Protein AF-A0A497JK30-F1 (afdb_monomer_lite)

Structure (mmCIF, N/CA/C/O backbone):
data_AF-A0A497JK30-F1
#
_entry.id   AF-A0A497JK30-F1
#
loop_
_atom_site.group_PDB
_atom_site.id
_atom_site.type_symbol
_atom_site.label_atom_id
_atom_site.label_alt_id
_atom_site.label_comp_id
_atom_site.label_asym_id
_atom_site.label_entity_id
_atom_site.label_seq_id
_atom_site.pdbx_PDB_ins_code
_atom_site.Cartn_x
_atom_site.Cartn_y
_atom_site.Cartn_z
_atom_site.occupancy
_atom_site.B_iso_or_equiv
_atom_site.auth_seq_id
_atom_site.auth_comp_id
_atom_site.auth_asym_id
_atom_site.auth_atom_id
_atom_site.pdbx_PDB_model_num
ATOM 1 N N . MET A 1 1 ? -6.483 -16.436 12.652 1.00 62.81 1 MET A N 1
ATOM 2 C CA . MET A 1 1 ? -7.070 -15.672 11.533 1.00 62.81 1 MET A CA 1
ATOM 3 C C . MET A 1 1 ? -8.062 -16.506 10.724 1.00 62.81 1 MET A C 1
ATOM 5 O O . MET A 1 1 ? -9.222 -16.136 10.722 1.00 62.81 1 MET A O 1
ATOM 9 N N . GLY A 1 2 ? -7.683 -17.649 10.130 1.00 80.56 2 GLY A N 1
ATOM 10 C CA . GLY A 1 2 ? -8.631 -18.493 9.368 1.00 80.56 2 GLY A CA 1
ATOM 11 C C . GLY A 1 2 ? -9.872 -18.914 10.167 1.00 80.56 2 GLY A C 1
ATOM 12 O O . GLY A 1 2 ? -10.988 -18.540 9.827 1.00 80.56 2 GLY A O 1
ATOM 13 N N . LYS A 1 3 ? -9.675 -19.552 11.331 1.00 82.31 3 LYS A N 1
ATOM 14 C CA . LYS A 1 3 ? -10.779 -19.978 12.216 1.00 82.31 3 LYS A CA 1
ATOM 15 C C . LYS A 1 3 ? -11.686 -18.830 12.687 1.00 82.31 3 LYS A C 1
ATOM 17 O O . LYS A 1 3 ? -12.886 -19.022 12.808 1.00 82.31 3 LYS A O 1
ATOM 22 N N . SER A 1 4 ? -11.128 -17.646 12.952 1.00 90.88 4 SER A N 1
ATOM 23 C CA . SER A 1 4 ? -11.905 -16.475 13.394 1.00 90.88 4 SER A CA 1
ATOM 24 C C . SER A 1 4 ? -12.690 -15.810 12.262 1.00 90.88 4 SER A C 1
ATOM 26 O O . SER A 1 4 ? -13.641 -15.094 12.540 1.00 90.88 4 SER A O 1
ATOM 28 N N . LEU A 1 5 ? -12.278 -16.023 11.008 1.00 93.31 5 LEU A N 1
ATOM 29 C CA . LEU A 1 5 ? -12.940 -15.491 9.814 1.00 93.31 5 LEU A CA 1
ATOM 30 C C . LEU A 1 5 ? -13.824 -16.533 9.109 1.00 93.31 5 LEU A C 1
ATOM 32 O O . LEU A 1 5 ? -14.518 -16.182 8.165 1.00 93.31 5 LEU A O 1
ATOM 36 N N . GLY A 1 6 ? -13.795 -17.799 9.541 1.00 94.50 6 GLY A N 1
ATOM 37 C CA . GLY A 1 6 ? -14.487 -18.894 8.853 1.00 94.50 6 GLY A CA 1
ATOM 38 C C . GLY A 1 6 ? -13.896 -19.217 7.477 1.00 94.50 6 GLY A C 1
ATOM 39 O O . GLY A 1 6 ? -14.614 -19.704 6.613 1.00 94.50 6 GLY A O 1
ATOM 40 N N . LEU A 1 7 ? -12.608 -18.922 7.267 1.00 94.94 7 LEU A N 1
ATOM 41 C CA . LEU A 1 7 ? -11.916 -19.105 5.990 1.00 94.94 7 LEU A CA 1
ATOM 42 C C . LEU A 1 7 ? -10.815 -20.155 6.102 1.00 94.94 7 LEU A C 1
ATOM 44 O O . LEU A 1 7 ? -10.108 -20.237 7.116 1.00 94.94 7 LEU A O 1
ATOM 48 N N . GLU A 1 8 ? -10.635 -20.909 5.023 1.00 94.56 8 GLU A N 1
ATOM 49 C CA . GLU A 1 8 ? -9.478 -21.776 4.850 1.00 94.56 8 GLU A CA 1
ATOM 50 C C . GLU A 1 8 ? -8.215 -20.934 4.649 1.00 94.56 8 GLU A C 1
ATOM 52 O O . GLU A 1 8 ? -8.215 -19.921 3.949 1.00 94.56 8 GLU A O 1
ATOM 57 N N . VAL A 1 9 ? -7.127 -21.334 5.306 1.00 94.19 9 VAL A N 1
ATOM 58 C CA . VAL A 1 9 ? -5.834 -20.655 5.210 1.00 94.19 9 VAL A CA 1
ATOM 59 C C . VAL A 1 9 ? -4.766 -21.714 5.040 1.00 94.19 9 VAL A C 1
ATOM 61 O O . VAL A 1 9 ? -4.536 -22.519 5.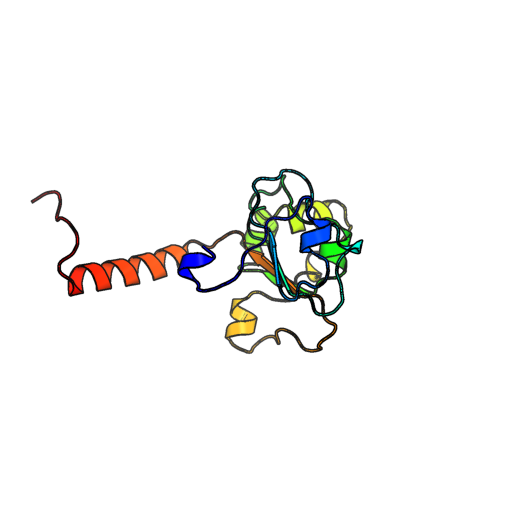942 1.00 94.19 9 VAL A O 1
ATOM 64 N N . PHE A 1 10 ? -4.098 -21.675 3.893 1.00 91.81 10 PHE A N 1
ATOM 65 C CA . PHE A 1 10 ? -3.040 -22.610 3.547 1.00 91.81 10 PHE A CA 1
ATOM 66 C C . PHE A 1 10 ? -1.700 -21.869 3.536 1.00 91.81 10 PHE A C 1
ATOM 68 O O . PHE A 1 10 ? -1.542 -20.916 2.768 1.00 91.81 10 PHE A O 1
ATOM 75 N N . PRO A 1 11 ? -0.729 -22.254 4.381 1.00 94.44 11 PRO A N 1
ATOM 76 C CA . PRO A 1 11 ? 0.626 -21.755 4.229 1.00 94.44 11 PRO A CA 1
ATOM 77 C C . PRO A 1 11 ? 1.224 -22.314 2.934 1.00 94.44 11 PRO A C 1
ATOM 79 O O . PRO A 1 11 ? 0.987 -23.466 2.575 1.00 94.44 11 PRO A O 1
ATOM 82 N N . VAL A 1 12 ? 2.023 -21.505 2.246 1.00 94.75 12 VAL A N 1
ATOM 83 C CA . VAL A 1 12 ? 2.750 -21.918 1.040 1.00 94.75 12 VAL A CA 1
ATOM 84 C C . VAL A 1 12 ? 4.240 -21.659 1.212 1.00 94.75 12 VAL A C 1
ATOM 86 O O . VAL A 1 12 ? 4.651 -20.782 1.968 1.00 94.75 12 VAL A O 1
ATOM 89 N N . GLU A 1 13 ? 5.058 -22.427 0.500 1.00 94.12 13 GLU A N 1
ATOM 90 C CA . GLU A 1 13 ? 6.509 -22.467 0.715 1.00 94.12 13 GLU A CA 1
ATOM 91 C C . GLU A 1 13 ? 7.257 -21.257 0.142 1.00 94.12 13 GLU A C 1
ATOM 93 O O . GLU A 1 13 ? 8.387 -20.981 0.540 1.00 94.12 13 GLU A O 1
ATOM 98 N N . ASN A 1 14 ? 6.664 -20.534 -0.815 1.00 92.31 14 ASN A N 1
ATOM 99 C CA . ASN A 1 14 ? 7.295 -19.360 -1.412 1.00 92.31 14 ASN A CA 1
ATOM 100 C C . ASN A 1 14 ? 6.271 -18.339 -1.951 1.00 92.31 14 ASN A C 1
ATOM 102 O O . ASN A 1 14 ? 5.143 -18.717 -2.278 1.00 92.31 14 ASN A O 1
ATOM 106 N N . PRO A 1 15 ? 6.668 -17.058 -2.121 1.00 92.62 15 PRO A N 1
ATOM 107 C CA . PRO A 1 15 ? 5.752 -15.996 -2.545 1.00 92.62 15 PRO A CA 1
ATOM 108 C C . PRO A 1 15 ? 5.121 -16.210 -3.924 1.00 92.62 15 PRO A C 1
ATOM 110 O O . PRO A 1 15 ? 3.994 -15.786 -4.153 1.00 92.62 15 PRO A O 1
ATOM 113 N N . ARG A 1 16 ? 5.806 -16.887 -4.855 1.00 94.62 16 ARG A N 1
ATOM 114 C CA . ARG A 1 16 ? 5.270 -17.138 -6.202 1.00 94.62 16 ARG A CA 1
ATOM 115 C C . ARG A 1 16 ? 4.011 -18.005 -6.158 1.00 94.62 16 ARG A C 1
ATOM 117 O O . ARG A 1 16 ? 3.108 -17.781 -6.958 1.00 94.62 16 ARG A O 1
ATOM 124 N N . LEU A 1 17 ? 3.944 -18.961 -5.230 1.00 94.25 17 LEU A N 1
ATOM 125 C CA . LEU A 1 17 ? 2.748 -19.782 -5.026 1.00 94.25 17 LEU A CA 1
ATOM 126 C C . LEU A 1 17 ? 1.581 -18.969 -4.460 1.00 94.25 17 LEU A C 1
ATOM 128 O O . LEU A 1 17 ? 0.443 -19.272 -4.787 1.00 94.25 17 LEU A O 1
ATOM 132 N N . THR A 1 18 ? 1.856 -17.930 -3.665 1.00 93.62 18 THR A N 1
ATOM 133 C CA . THR A 1 18 ? 0.829 -16.977 -3.221 1.00 93.62 18 THR A CA 1
ATOM 134 C C . THR A 1 18 ? 0.327 -16.126 -4.381 1.00 93.62 18 THR A C 1
ATOM 136 O O . THR A 1 18 ? -0.858 -15.849 -4.456 1.00 93.62 18 THR A O 1
ATOM 139 N N . VAL A 1 19 ? 1.210 -15.697 -5.288 1.00 94.12 19 VAL A N 1
ATOM 140 C CA . VAL A 1 19 ? 0.822 -14.825 -6.410 1.00 94.12 19 VAL A CA 1
ATOM 141 C C . VAL A 1 19 ? -0.102 -15.523 -7.402 1.00 94.12 19 VAL A C 1
ATOM 143 O O . VAL A 1 19 ? -1.055 -14.912 -7.876 1.00 94.12 19 VAL A O 1
ATOM 146 N N . LYS A 1 20 ? 0.182 -16.789 -7.709 1.00 91.00 20 LYS A N 1
ATOM 147 C CA . LYS A 1 20 ? -0.601 -17.572 -8.664 1.00 91.00 20 LYS A CA 1
ATOM 148 C C . LYS A 1 20 ? -2.062 -17.681 -8.210 1.00 91.00 20 LYS A C 1
ATOM 150 O O . LYS A 1 20 ? -2.304 -18.095 -7.079 1.00 91.00 20 LYS A O 1
ATOM 155 N N . ASN A 1 21 ? -3.010 -17.393 -9.105 1.00 86.94 21 ASN A N 1
ATOM 156 C CA . ASN A 1 21 ? -4.455 -17.438 -8.842 1.00 86.94 21 ASN A CA 1
ATOM 157 C C . ASN A 1 21 ? -4.943 -16.531 -7.687 1.00 86.94 21 ASN A C 1
ATOM 159 O O . ASN A 1 21 ? -5.960 -16.836 -7.064 1.00 86.94 21 ASN A O 1
ATOM 163 N N . SER A 1 22 ? -4.224 -15.455 -7.352 1.00 95.44 22 SER A N 1
ATOM 164 C CA . SER A 1 22 ? -4.693 -14.487 -6.352 1.00 95.44 22 SER A CA 1
ATOM 165 C C . SER A 1 22 ? -5.422 -13.319 -7.001 1.00 95.44 22 SER A C 1
ATOM 167 O O . SER A 1 22 ? -4.819 -12.565 -7.761 1.00 95.44 22 SER A O 1
ATOM 169 N N . ASP A 1 23 ? -6.668 -13.083 -6.591 1.00 97.69 23 ASP A N 1
ATOM 170 C CA . ASP A 1 23 ? -7.408 -11.864 -6.948 1.00 97.69 23 ASP A CA 1
ATOM 171 C C . ASP A 1 23 ? -6.878 -10.639 -6.184 1.00 97.69 23 ASP A C 1
ATOM 173 O O . ASP A 1 23 ? -6.822 -9.519 -6.701 1.00 97.69 23 ASP A O 1
ATOM 177 N N . ILE A 1 24 ? -6.471 -10.851 -4.925 1.00 98.12 24 ILE A N 1
ATOM 178 C CA . ILE A 1 24 ? -5.947 -9.821 -4.026 1.00 98.12 24 ILE A CA 1
ATOM 179 C C . ILE A 1 24 ? -4.651 -10.307 -3.380 1.00 98.12 24 ILE A C 1
ATOM 181 O O . ILE A 1 24 ? -4.612 -11.347 -2.727 1.00 98.12 24 ILE A O 1
ATOM 185 N N . LEU A 1 25 ? -3.604 -9.496 -3.488 1.00 97.88 25 LEU A N 1
ATOM 186 C CA . LEU A 1 25 ? -2.310 -9.699 -2.853 1.00 97.88 25 LEU A CA 1
ATOM 187 C C . LEU A 1 25 ? -2.071 -8.661 -1.768 1.00 97.88 25 LEU A C 1
ATOM 189 O O . LEU A 1 25 ? -2.334 -7.474 -1.951 1.00 97.88 25 LEU A O 1
ATOM 193 N N . ILE A 1 26 ? -1.515 -9.100 -0.643 1.00 97.94 26 ILE A N 1
ATOM 194 C CA . ILE A 1 26 ? -1.161 -8.225 0.473 1.00 97.94 26 ILE A CA 1
ATOM 195 C C . ILE A 1 26 ? 0.319 -8.420 0.787 1.00 97.94 26 ILE A C 1
ATOM 197 O O . ILE A 1 26 ? 0.743 -9.525 1.123 1.00 97.94 26 ILE A O 1
ATOM 201 N N . THR A 1 27 ? 1.103 -7.344 0.711 1.00 97.25 27 THR A N 1
ATOM 202 C CA . THR A 1 27 ? 2.479 -7.316 1.220 1.00 97.25 27 THR A CA 1
ATOM 203 C C . THR A 1 27 ? 2.516 -6.485 2.499 1.00 97.25 27 THR A C 1
ATOM 205 O O . THR A 1 27 ? 2.229 -5.288 2.507 1.00 97.25 27 THR A O 1
ATOM 208 N N . ALA A 1 28 ? 2.812 -7.151 3.612 1.00 96.56 28 ALA A N 1
ATOM 209 C CA . ALA A 1 28 ? 2.897 -6.559 4.946 1.00 96.56 28 ALA A CA 1
ATOM 210 C C . ALA A 1 28 ? 4.124 -7.116 5.683 1.00 96.56 28 ALA A C 1
ATOM 212 O O . ALA A 1 28 ? 4.038 -7.665 6.779 1.00 96.56 28 ALA A O 1
ATOM 213 N N . THR A 1 29 ? 5.273 -7.055 5.020 1.00 95.44 29 THR A N 1
ATOM 214 C CA . THR A 1 29 ? 6.541 -7.625 5.471 1.00 95.44 29 THR A CA 1
ATOM 215 C C . THR A 1 29 ? 7.468 -6.552 6.037 1.00 95.44 29 THR A C 1
ATOM 217 O O . THR A 1 29 ? 7.346 -5.361 5.756 1.00 95.44 29 THR A O 1
ATOM 220 N N . ASN A 1 30 ? 8.464 -6.992 6.801 1.00 94.56 30 ASN A N 1
ATOM 221 C CA . ASN A 1 30 ? 9.596 -6.176 7.243 1.00 94.56 30 ASN A CA 1
ATOM 222 C C . ASN A 1 30 ? 10.800 -6.266 6.280 1.00 94.56 30 ASN A C 1
ATOM 224 O O . ASN A 1 30 ? 11.929 -5.941 6.661 1.00 94.56 30 ASN A O 1
ATOM 228 N N . SER A 1 31 ? 10.595 -6.754 5.050 1.00 94.88 31 SER A N 1
ATOM 229 C CA . SER A 1 31 ? 11.689 -6.984 4.111 1.00 94.88 31 SER A CA 1
ATOM 230 C C . SER A 1 31 ? 12.340 -5.675 3.663 1.00 94.88 31 SER A C 1
ATOM 232 O O . SER A 1 31 ? 11.685 -4.672 3.382 1.00 94.88 31 SER A O 1
ATOM 234 N N . LYS A 1 32 ? 13.669 -5.698 3.529 1.00 95.38 32 LYS A N 1
ATOM 235 C CA . LYS A 1 32 ? 14.447 -4.581 2.965 1.00 95.38 32 LYS A CA 1
ATOM 236 C C . LYS A 1 32 ? 14.577 -4.657 1.440 1.00 95.38 32 LYS A C 1
ATOM 238 O O . LYS A 1 32 ? 15.057 -3.709 0.822 1.00 95.38 32 LYS A O 1
ATOM 243 N N . LYS A 1 33 ? 14.205 -5.788 0.837 1.00 96.31 33 LYS A N 1
ATOM 244 C CA . LYS A 1 33 ? 14.334 -6.078 -0.599 1.00 96.31 33 LYS A CA 1
ATOM 245 C C . LYS A 1 33 ? 13.010 -6.622 -1.151 1.00 96.31 33 LYS A C 1
ATOM 247 O O . LYS A 1 33 ? 12.251 -7.208 -0.379 1.00 96.31 33 LYS A O 1
ATOM 252 N N . PRO A 1 34 ? 12.758 -6.497 -2.468 1.00 97.25 34 PRO A N 1
ATOM 253 C CA . PRO A 1 34 ? 11.536 -7.011 -3.070 1.00 97.25 34 PRO A CA 1
ATOM 254 C C . PRO A 1 34 ? 11.251 -8.467 -2.718 1.00 97.25 34 PRO A C 1
ATOM 256 O O . PRO A 1 34 ? 12.135 -9.314 -2.838 1.00 97.25 34 PRO A O 1
ATOM 259 N N . VAL A 1 35 ? 10.011 -8.724 -2.320 1.00 96.44 35 VAL A N 1
ATOM 260 C CA . VAL A 1 35 ? 9.445 -10.057 -2.072 1.00 96.44 35 VAL A CA 1
ATOM 261 C C . VAL A 1 35 ? 8.390 -10.422 -3.117 1.00 96.44 35 VAL A C 1
ATOM 263 O O . VAL A 1 35 ? 8.135 -11.604 -3.334 1.00 96.44 35 VAL A O 1
ATOM 266 N N . LEU A 1 36 ? 7.819 -9.416 -3.794 1.00 97.25 36 LEU A N 1
ATOM 267 C CA . LEU A 1 36 ? 6.899 -9.583 -4.912 1.00 97.25 36 LEU A CA 1
ATOM 268 C C . LEU A 1 36 ? 7.601 -9.261 -6.237 1.00 97.25 36 LEU A C 1
ATOM 270 O O . LEU A 1 36 ? 8.097 -8.149 -6.448 1.00 97.25 36 LEU A O 1
ATOM 274 N N . ASP A 1 37 ? 7.619 -10.249 -7.128 1.00 97.19 37 ASP A N 1
ATOM 275 C CA . ASP A 1 37 ? 8.102 -10.123 -8.498 1.00 97.19 37 ASP A CA 1
ATOM 276 C C . ASP A 1 37 ? 6.927 -9.878 -9.449 1.00 97.19 37 ASP A C 1
ATOM 278 O O . ASP A 1 37 ? 6.042 -10.721 -9.620 1.00 97.19 37 ASP A O 1
ATOM 282 N N . GLY A 1 38 ? 6.937 -8.723 -10.112 1.00 97.12 38 GLY A N 1
ATOM 283 C CA . GLY A 1 38 ? 5.847 -8.297 -10.981 1.00 97.12 38 GLY A CA 1
ATOM 284 C C . GLY A 1 38 ? 5.683 -9.152 -12.236 1.00 97.12 38 GLY A C 1
ATOM 285 O O . GLY A 1 38 ? 4.701 -8.998 -12.964 1.00 97.12 38 GLY A O 1
ATOM 286 N N . ARG A 1 39 ? 6.632 -10.046 -12.533 1.00 97.19 39 ARG A N 1
ATOM 287 C CA . ARG A 1 39 ? 6.534 -11.011 -13.637 1.00 97.19 39 ARG A CA 1
ATOM 288 C C . ARG A 1 39 ? 5.591 -12.168 -13.324 1.00 97.19 39 ARG A C 1
ATOM 290 O O . ARG A 1 39 ? 5.160 -12.825 -14.261 1.00 97.19 39 ARG A O 1
ATOM 297 N N . TRP A 1 40 ? 5.272 -12.404 -12.053 1.00 97.19 40 TRP A N 1
ATOM 298 C CA . TRP A 1 40 ? 4.331 -13.451 -11.645 1.00 97.19 40 TRP A CA 1
ATOM 299 C C . TRP A 1 40 ? 2.876 -12.977 -11.638 1.00 97.19 40 TRP A C 1
ATOM 301 O O . TRP A 1 40 ? 1.990 -13.815 -11.580 1.00 97.19 40 TRP A O 1
ATOM 311 N N . LEU A 1 41 ? 2.642 -11.661 -11.680 1.00 96.88 41 LEU A N 1
ATOM 312 C CA . LEU A 1 41 ? 1.301 -11.083 -11.608 1.00 96.88 41 LEU A CA 1
ATOM 313 C C . LEU A 1 41 ? 0.472 -11.439 -12.841 1.00 96.88 41 LEU A C 1
ATOM 315 O O . LEU A 1 41 ? 0.901 -11.183 -13.972 1.00 96.88 41 LEU A O 1
ATOM 319 N N . GLU A 1 42 ? -0.717 -11.958 -12.573 1.00 95.81 42 GLU A N 1
ATOM 320 C CA . GLU A 1 42 ? -1.789 -12.186 -13.535 1.00 95.81 42 GLU A CA 1
ATOM 321 C C . GLU A 1 42 ? -2.618 -10.899 -13.707 1.00 95.81 42 GLU A C 1
ATOM 323 O O . GLU A 1 42 ? -2.547 -9.976 -12.887 1.00 95.81 42 GLU A O 1
ATOM 328 N N . GLU A 1 43 ? -3.346 -10.796 -14.816 1.00 97.12 43 GLU A N 1
ATOM 329 C CA . GLU A 1 43 ? -4.233 -9.659 -15.072 1.00 97.12 43 GLU A CA 1
ATOM 330 C C . GLU A 1 43 ? -5.345 -9.592 -14.017 1.00 97.12 43 GLU A C 1
ATOM 332 O O . GLU A 1 43 ? -5.731 -10.594 -13.421 1.00 97.12 43 GLU A O 1
ATOM 337 N N . GLY A 1 44 ? -5.807 -8.380 -13.723 1.00 97.94 44 GLY A N 1
ATOM 338 C CA . GLY A 1 44 ? -6.883 -8.149 -12.760 1.00 97.94 44 GLY A CA 1
ATOM 339 C C . GLY A 1 44 ? -6.528 -8.218 -11.281 1.00 97.94 44 GLY A C 1
ATOM 340 O O . GLY A 1 44 ? -7.302 -7.715 -10.464 1.00 97.94 44 GLY A O 1
ATOM 341 N N . VAL A 1 45 ? -5.334 -8.675 -10.903 1.00 98.38 45 VAL A N 1
ATOM 342 C CA . VAL A 1 45 ? -4.933 -8.693 -9.489 1.00 98.38 45 VAL A CA 1
ATOM 343 C C . VAL A 1 45 ? -4.903 -7.290 -8.861 1.00 98.38 45 VAL A C 1
ATOM 345 O O . VAL A 1 45 ? -4.438 -6.304 -9.449 1.00 98.38 45 VAL A O 1
ATOM 348 N N . HIS A 1 46 ? -5.396 -7.190 -7.628 1.00 98.75 46 HIS A N 1
ATOM 349 C CA . HIS A 1 46 ? -5.257 -6.015 -6.774 1.00 98.75 46 HIS A CA 1
ATOM 350 C C . HIS A 1 46 ? -4.179 -6.239 -5.711 1.00 98.75 46 HIS A C 1
ATOM 352 O O . HIS A 1 46 ? -4.144 -7.276 -5.063 1.00 98.75 46 HIS A O 1
ATOM 358 N N . ILE A 1 47 ? -3.306 -5.260 -5.492 1.00 98.75 47 ILE A N 1
ATOM 359 C CA . ILE A 1 47 ? -2.204 -5.343 -4.533 1.00 98.75 47 ILE A CA 1
ATOM 360 C C . ILE A 1 47 ? -2.390 -4.279 -3.453 1.00 98.75 47 ILE A C 1
ATOM 362 O O . ILE A 1 47 ? -2.488 -3.095 -3.763 1.00 98.75 47 ILE A O 1
ATOM 366 N N . ASN A 1 48 ? -2.333 -4.686 -2.189 1.00 98.75 48 ASN A N 1
ATOM 367 C CA . ASN A 1 48 ? -2.161 -3.811 -1.036 1.00 98.75 48 ASN A CA 1
ATOM 368 C C . ASN A 1 48 ? -0.720 -3.928 -0.531 1.00 98.75 48 ASN A C 1
ATOM 370 O O . ASN A 1 48 ? -0.349 -4.956 0.035 1.00 98.75 48 ASN A O 1
ATOM 374 N N . SER A 1 49 ? 0.090 -2.885 -0.722 1.00 98.19 49 SER A N 1
ATOM 375 C CA . SER A 1 49 ? 1.452 -2.822 -0.177 1.00 98.19 49 SER A CA 1
ATOM 376 C C . SER A 1 49 ? 1.525 -1.899 1.032 1.00 98.19 49 SER A C 1
ATOM 378 O O . SER A 1 49 ? 1.359 -0.680 0.919 1.00 98.19 49 SER A O 1
ATOM 380 N N . ILE A 1 50 ? 1.831 -2.486 2.186 1.00 97.06 50 ILE A N 1
ATOM 381 C CA . ILE A 1 50 ? 1.758 -1.847 3.502 1.00 97.06 50 ILE A CA 1
ATOM 382 C C . ILE A 1 50 ? 3.138 -1.776 4.169 1.00 97.06 50 ILE A C 1
ATOM 384 O O . ILE A 1 50 ? 3.481 -0.771 4.780 1.00 97.06 50 ILE A O 1
ATOM 388 N N . GLY A 1 51 ? 3.962 -2.817 4.032 1.00 91.19 51 GLY A N 1
ATOM 389 C CA . GLY A 1 51 ? 5.167 -3.011 4.843 1.00 91.19 51 GLY A CA 1
ATOM 390 C C . GLY A 1 51 ? 6.285 -1.997 4.589 1.00 91.19 51 GLY A C 1
ATOM 391 O O . GLY A 1 51 ? 6.935 -1.549 5.532 1.00 91.19 51 GLY A O 1
ATOM 392 N N . ALA A 1 52 ? 6.511 -1.577 3.341 1.00 90.12 52 ALA A N 1
ATOM 393 C CA . ALA A 1 52 ? 7.558 -0.595 3.032 1.00 90.12 52 ALA A CA 1
ATOM 394 C C . ALA A 1 52 ? 7.129 0.857 3.322 1.00 90.12 52 ALA A C 1
ATOM 396 O O . ALA A 1 52 ? 6.563 1.526 2.454 1.00 90.12 52 ALA A O 1
ATOM 397 N N . HIS A 1 53 ? 7.447 1.335 4.525 1.00 89.25 53 HIS A N 1
ATOM 398 C CA . HIS A 1 53 ? 7.157 2.684 5.039 1.00 89.25 53 HIS A CA 1
ATOM 399 C C . HIS A 1 53 ? 8.433 3.497 5.345 1.00 89.25 53 HIS A C 1
ATOM 401 O O . HIS A 1 53 ? 8.408 4.455 6.110 1.00 89.25 53 HIS A O 1
ATOM 407 N N . THR A 1 54 ? 9.581 3.106 4.777 1.00 92.75 54 THR A N 1
ATOM 408 C CA . THR A 1 54 ? 10.815 3.911 4.828 1.00 92.75 54 THR A CA 1
ATOM 409 C C . THR A 1 54 ? 11.397 4.088 3.423 1.00 92.75 54 THR A C 1
ATOM 411 O O . THR A 1 54 ? 11.261 3.183 2.591 1.0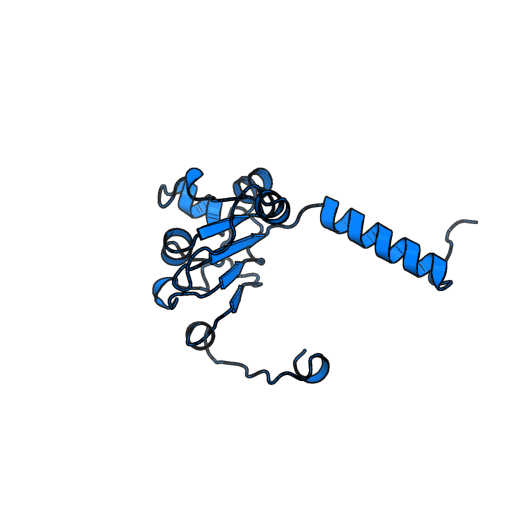0 92.75 54 THR A O 1
ATOM 414 N N . PRO A 1 55 ? 12.076 5.212 3.119 1.00 95.19 55 PRO A N 1
ATOM 415 C CA . PRO A 1 55 ? 12.512 5.515 1.753 1.00 95.19 55 PRO A CA 1
ATOM 416 C C . PRO A 1 55 ? 13.595 4.563 1.225 1.00 95.19 55 PRO A C 1
ATOM 418 O O . PRO A 1 55 ? 13.893 4.563 0.030 1.00 95.19 55 PRO A O 1
ATOM 421 N N . THR A 1 56 ? 14.206 3.764 2.103 1.00 95.69 56 THR A N 1
ATOM 422 C CA . THR A 1 56 ? 15.334 2.878 1.793 1.00 95.69 56 THR A CA 1
ATOM 423 C C . THR A 1 56 ? 14.942 1.405 1.677 1.00 95.69 56 THR A C 1
ATOM 425 O O . THR A 1 56 ? 15.756 0.608 1.207 1.00 95.69 56 THR A O 1
ATOM 428 N N . THR A 1 57 ? 13.716 1.030 2.055 1.00 95.25 57 THR A N 1
ATOM 429 C CA . THR A 1 57 ? 13.218 -0.352 1.993 1.00 95.25 57 THR A CA 1
ATOM 430 C C . THR A 1 57 ? 12.065 -0.485 1.012 1.00 95.25 57 THR A C 1
ATOM 432 O O . THR A 1 57 ? 11.317 0.457 0.772 1.00 95.25 57 THR A O 1
ATOM 435 N N . ARG A 1 58 ? 11.917 -1.663 0.405 1.00 97.44 58 ARG A N 1
ATOM 436 C CA . ARG A 1 58 ? 10.820 -1.935 -0.526 1.00 97.44 58 ARG A CA 1
ATOM 437 C C . ARG A 1 58 ? 10.450 -3.407 -0.552 1.00 97.44 58 ARG A C 1
ATOM 439 O O . ARG A 1 58 ? 11.334 -4.258 -0.458 1.00 97.44 58 ARG A O 1
ATOM 446 N N . GLU A 1 59 ? 9.171 -3.677 -0.755 1.00 97.75 59 GLU A N 1
ATOM 447 C CA . GLU A 1 59 ? 8.589 -5.013 -0.915 1.00 97.75 59 GLU A CA 1
ATOM 448 C C . GLU A 1 59 ? 8.325 -5.345 -2.384 1.00 97.75 59 GLU A C 1
ATOM 450 O O . GLU A 1 59 ? 8.295 -6.517 -2.765 1.00 97.75 59 GLU A O 1
ATOM 455 N N . LEU A 1 60 ? 8.170 -4.313 -3.214 1.00 98.19 60 LEU A N 1
ATOM 456 C CA . LEU A 1 60 ? 7.789 -4.430 -4.611 1.00 98.19 60 LEU A CA 1
ATOM 457 C C . LEU A 1 60 ? 8.993 -4.240 -5.528 1.00 98.19 60 LEU A C 1
ATOM 459 O O . LEU A 1 60 ? 9.860 -3.380 -5.323 1.00 98.19 60 LEU A O 1
ATOM 463 N N . ASP A 1 61 ? 9.055 -5.047 -6.579 1.00 98.12 61 ASP A N 1
ATOM 464 C CA . ASP A 1 61 ? 10.048 -4.873 -7.621 1.00 98.12 61 ASP A CA 1
ATOM 465 C C . ASP A 1 61 ? 9.671 -3.772 -8.638 1.00 98.12 61 ASP A C 1
ATOM 467 O O . ASP A 1 61 ? 8.610 -3.148 -8.590 1.00 98.12 61 ASP A O 1
ATOM 471 N N . ASN A 1 62 ? 10.572 -3.510 -9.592 1.00 98.44 62 ASN A N 1
ATOM 472 C CA . ASN A 1 62 ? 10.331 -2.498 -10.624 1.00 98.44 62 ASN A CA 1
ATOM 473 C C . ASN A 1 62 ? 9.225 -2.909 -11.606 1.00 98.44 62 ASN A C 1
ATOM 475 O O . ASN A 1 62 ? 8.589 -2.036 -12.195 1.00 98.44 62 ASN A O 1
ATOM 479 N N . PHE A 1 63 ? 9.030 -4.212 -11.826 1.00 98.25 63 PHE A N 1
ATOM 480 C CA . PHE A 1 63 ? 8.019 -4.718 -12.748 1.00 98.25 63 PHE A CA 1
ATOM 481 C C . PHE A 1 63 ? 6.616 -4.484 -12.183 1.00 98.25 63 PHE A C 1
ATOM 483 O O . PHE A 1 63 ? 5.755 -3.982 -12.903 1.00 98.25 63 PHE A O 1
ATOM 490 N N . THR A 1 64 ? 6.425 -4.736 -10.887 1.00 98.25 64 THR A N 1
ATOM 491 C CA . THR A 1 64 ? 5.161 -4.544 -10.168 1.00 98.25 64 THR A CA 1
ATOM 492 C C . THR A 1 64 ? 4.690 -3.098 -10.277 1.00 98.25 64 THR A C 1
ATOM 494 O O . THR A 1 64 ? 3.613 -2.827 -10.805 1.00 98.25 64 THR A O 1
ATOM 497 N N . VAL A 1 65 ? 5.534 -2.140 -9.876 1.00 98.06 65 VAL A N 1
ATOM 498 C CA . VAL A 1 65 ? 5.169 -0.711 -9.897 1.00 98.06 65 VAL A CA 1
ATOM 499 C C . VAL A 1 65 ? 4.994 -0.153 -11.313 1.00 98.06 65 VAL A C 1
ATOM 501 O O . VAL A 1 65 ? 4.252 0.806 -11.515 1.00 98.06 65 VAL A O 1
ATOM 504 N N . LYS A 1 66 ? 5.654 -0.735 -12.323 1.00 98.12 66 LYS A N 1
ATOM 505 C CA . LYS A 1 66 ? 5.458 -0.344 -13.727 1.00 98.12 66 LYS A CA 1
ATOM 506 C C . LYS A 1 66 ? 4.105 -0.809 -14.259 1.00 98.12 66 LYS A C 1
ATOM 508 O O . LYS A 1 66 ? 3.404 -0.004 -14.874 1.00 98.12 66 LYS A O 1
ATOM 513 N N . LYS A 1 67 ? 3.746 -2.071 -14.010 1.00 97.69 67 LYS A N 1
ATOM 514 C CA . LYS A 1 67 ? 2.495 -2.676 -14.481 1.00 97.69 67 LYS A CA 1
ATOM 515 C C . LYS A 1 67 ? 1.266 -2.073 -13.799 1.00 97.69 67 LYS A C 1
ATOM 517 O O . LYS A 1 67 ? 0.287 -1.782 -14.472 1.00 97.69 67 LYS A O 1
ATOM 522 N N . ALA A 1 68 ? 1.334 -1.826 -12.492 1.00 98.38 68 ALA A N 1
ATOM 523 C CA . ALA A 1 68 ? 0.155 -1.460 -11.719 1.00 98.38 68 ALA A CA 1
ATOM 524 C C . ALA A 1 68 ? -0.325 -0.009 -11.928 1.00 98.38 68 ALA A C 1
ATOM 526 O O . ALA A 1 68 ? 0.461 0.926 -12.133 1.00 98.38 68 ALA A O 1
ATOM 527 N N . LYS A 1 69 ? -1.634 0.203 -11.799 1.00 98.75 69 LYS A N 1
ATOM 528 C CA . LYS A 1 69 ? -2.262 1.507 -11.559 1.00 98.75 69 LYS A CA 1
ATOM 529 C C . LYS A 1 69 ? -2.129 1.855 -10.079 1.00 98.75 69 LYS A C 1
ATOM 531 O O . LYS A 1 69 ? -2.712 1.182 -9.234 1.00 98.75 69 LYS A O 1
ATOM 536 N N . ILE A 1 70 ? -1.335 2.881 -9.773 1.00 98.81 70 ILE A N 1
ATOM 537 C CA . ILE A 1 70 ? -0.907 3.174 -8.399 1.00 98.81 70 ILE A CA 1
ATOM 538 C C . ILE A 1 70 ? -1.835 4.191 -7.741 1.00 98.81 70 ILE A C 1
ATOM 540 O O . ILE A 1 70 ? -1.907 5.344 -8.168 1.00 98.81 70 ILE A O 1
ATOM 544 N N . VAL A 1 71 ? -2.476 3.772 -6.661 1.00 98.88 71 VAL A N 1
ATOM 545 C CA . VAL A 1 71 ? -3.206 4.611 -5.716 1.00 98.88 71 VAL A CA 1
ATOM 546 C C . VAL A 1 71 ? -2.399 4.678 -4.424 1.00 98.88 71 VAL A C 1
ATOM 548 O O . VAL A 1 71 ? -1.871 3.666 -3.971 1.00 98.88 71 VAL A O 1
ATOM 551 N N . VAL A 1 72 ? -2.284 5.860 -3.834 1.00 98.81 72 VAL A N 1
ATOM 552 C CA . VAL A 1 72 ? -1.597 6.062 -2.548 1.00 98.81 72 VAL A CA 1
ATOM 553 C C . VAL A 1 72 ? -2.566 6.590 -1.500 1.00 98.81 72 VAL A C 1
ATOM 555 O O . VAL A 1 72 ? -3.622 7.110 -1.845 1.00 98.81 72 VAL A O 1
ATOM 558 N N . ASP A 1 73 ? -2.231 6.480 -0.222 1.00 97.75 73 ASP A N 1
ATOM 559 C CA . ASP A 1 73 ? -2.964 7.178 0.839 1.00 97.75 73 ASP A CA 1
ATOM 560 C C . ASP A 1 73 ? -2.761 8.703 0.750 1.00 97.75 73 ASP A C 1
ATOM 562 O O . ASP A 1 73 ? -3.739 9.444 0.687 1.00 97.75 73 ASP A O 1
ATOM 566 N N . SER A 1 74 ? -1.508 9.157 0.651 1.00 98.12 74 SER A N 1
ATOM 567 C CA . SER A 1 74 ? -1.104 10.546 0.400 1.00 98.12 74 SER A CA 1
ATOM 568 C C . SER A 1 74 ? 0.088 10.585 -0.551 1.00 98.12 74 SER A C 1
ATOM 570 O O . SER A 1 74 ? 1.072 9.869 -0.353 1.00 98.12 74 SER A O 1
ATOM 572 N N . ARG A 1 75 ? 0.059 11.453 -1.573 1.00 98.44 75 ARG A N 1
ATOM 573 C CA . ARG A 1 75 ? 1.229 11.645 -2.449 1.00 98.44 75 ARG A CA 1
ATOM 574 C C . ARG A 1 75 ? 2.431 12.156 -1.683 1.00 98.44 75 ARG A C 1
ATOM 576 O O . ARG A 1 75 ? 3.543 11.721 -1.966 1.00 98.44 75 ARG A O 1
ATOM 583 N N . GLU A 1 76 ? 2.219 13.086 -0.760 1.00 98.00 76 GLU A N 1
ATOM 584 C CA . GLU A 1 76 ? 3.301 13.685 0.014 1.00 98.00 76 GLU A CA 1
ATOM 585 C C . GLU A 1 76 ? 4.019 12.620 0.846 1.00 9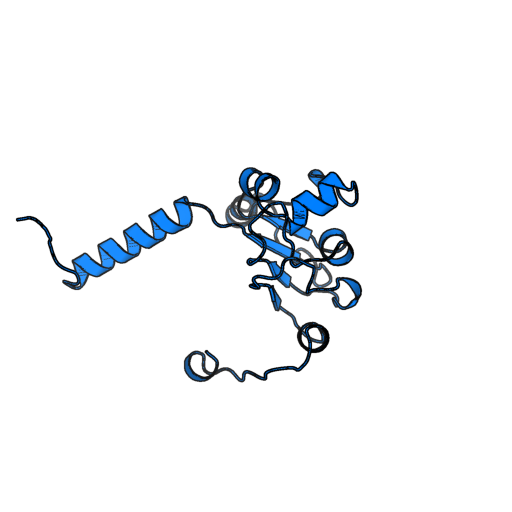8.00 76 GLU A C 1
ATOM 587 O O . GLU A 1 76 ? 5.228 12.436 0.693 1.00 98.00 76 GLU A O 1
ATOM 592 N N . ALA A 1 77 ? 3.263 11.867 1.650 1.00 97.75 77 ALA A N 1
ATOM 593 C CA . ALA A 1 77 ? 3.815 10.827 2.511 1.00 97.75 77 ALA A CA 1
ATOM 594 C C . ALA A 1 77 ? 4.465 9.712 1.679 1.00 97.75 77 ALA A C 1
ATOM 596 O O . ALA A 1 77 ? 5.629 9.372 1.885 1.00 97.75 77 ALA A O 1
ATOM 597 N N . ALA A 1 78 ? 3.786 9.219 0.638 1.00 97.94 78 ALA A N 1
ATOM 598 C CA . ALA A 1 78 ? 4.326 8.165 -0.217 1.00 97.94 78 ALA A CA 1
ATOM 599 C C . ALA A 1 78 ? 5.629 8.577 -0.931 1.00 97.94 78 ALA A C 1
ATOM 601 O O . ALA A 1 78 ? 6.551 7.772 -1.051 1.00 97.94 78 ALA A O 1
ATOM 602 N N . LEU A 1 79 ? 5.752 9.831 -1.382 1.00 98.06 79 LEU A N 1
ATOM 603 C CA . LEU A 1 79 ? 6.975 10.331 -2.027 1.00 98.06 79 LEU A CA 1
ATOM 604 C C . LEU A 1 79 ? 8.126 10.600 -1.049 1.00 98.06 79 LEU A C 1
ATOM 606 O O . LEU A 1 79 ? 9.261 10.767 -1.499 1.00 98.06 79 LEU A O 1
ATOM 610 N N . LYS A 1 80 ? 7.849 10.657 0.254 1.00 97.56 80 LYS A N 1
ATOM 611 C CA . LYS A 1 80 ? 8.849 10.843 1.309 1.00 97.56 80 LYS A CA 1
ATOM 612 C C . LYS A 1 80 ? 9.270 9.516 1.943 1.00 97.56 80 LYS A C 1
ATOM 614 O O . LYS A 1 80 ? 10.436 9.352 2.292 1.00 97.56 80 LYS A O 1
ATOM 619 N N . GLU A 1 81 ? 8.337 8.577 2.064 1.00 97.00 81 GLU A N 1
ATOM 620 C CA . GLU A 1 81 ? 8.466 7.422 2.955 1.00 97.00 81 GLU A CA 1
ATOM 621 C C . GLU A 1 81 ? 8.334 6.078 2.238 1.00 97.00 81 GLU A C 1
ATOM 623 O O . GLU A 1 81 ? 8.950 5.113 2.664 1.00 97.00 81 GLU A O 1
ATOM 628 N N . ALA A 1 82 ? 7.599 5.964 1.128 1.00 97.56 82 ALA A N 1
ATOM 629 C CA . ALA A 1 82 ? 7.407 4.664 0.482 1.00 97.56 82 ALA A CA 1
ATOM 630 C C . ALA A 1 82 ? 8.599 4.311 -0.417 1.00 97.56 82 ALA A C 1
ATOM 632 O O . ALA A 1 82 ? 8.613 4.661 -1.599 1.00 97.56 82 ALA A O 1
ATOM 633 N N . GLY A 1 83 ? 9.586 3.559 0.081 1.00 97.81 83 GLY A N 1
ATOM 634 C CA . GLY A 1 83 ? 10.712 3.102 -0.744 1.00 97.81 83 GLY A CA 1
ATOM 635 C C . GLY A 1 83 ? 10.296 2.253 -1.959 1.00 97.81 83 GLY A C 1
ATOM 636 O O . GLY A 1 83 ? 10.985 2.283 -2.983 1.00 97.81 83 GLY A O 1
ATOM 637 N N . ASP A 1 84 ? 9.117 1.614 -1.924 1.00 98.12 84 ASP A N 1
ATOM 638 C CA . ASP A 1 84 ? 8.463 1.003 -3.097 1.00 98.12 84 ASP A CA 1
ATOM 639 C C . ASP A 1 84 ? 8.321 1.973 -4.282 1.00 98.12 84 ASP A C 1
ATOM 641 O O . ASP A 1 84 ? 8.400 1.547 -5.431 1.00 98.12 84 ASP A O 1
ATOM 645 N N . LEU A 1 85 ? 8.145 3.272 -4.022 1.00 98.44 85 LEU A N 1
ATOM 646 C CA . LEU A 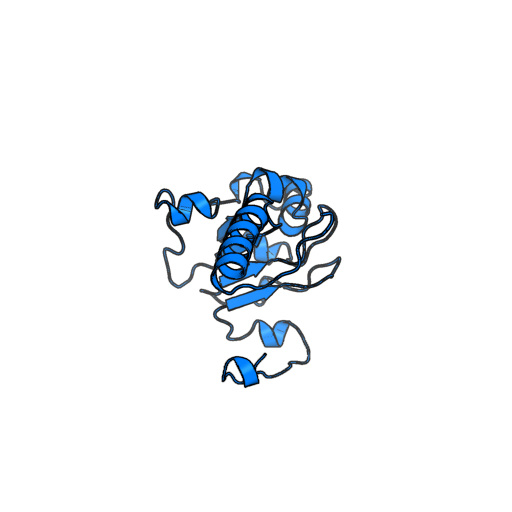1 85 ? 7.991 4.320 -5.034 1.00 98.44 85 LEU A CA 1
ATOM 647 C C . LEU A 1 85 ? 9.228 5.223 -5.121 1.00 98.44 85 LEU A C 1
ATOM 649 O O . LEU A 1 85 ? 9.689 5.527 -6.222 1.00 98.44 85 LEU A O 1
ATOM 653 N N . VAL A 1 86 ? 9.815 5.609 -3.986 1.00 98.38 86 VAL A N 1
ATOM 654 C CA . VAL A 1 86 ? 10.979 6.510 -3.919 1.00 98.38 86 VAL A CA 1
ATOM 655 C C . VAL A 1 86 ? 12.189 5.923 -4.647 1.00 98.38 86 VAL A C 1
ATOM 657 O O . VAL A 1 86 ? 12.819 6.613 -5.450 1.00 98.38 86 VAL A O 1
ATOM 660 N N . ILE A 1 87 ? 12.495 4.640 -4.431 1.00 98.31 87 ILE A N 1
ATOM 661 C CA . ILE A 1 87 ? 13.649 3.971 -5.048 1.00 98.31 87 ILE A CA 1
ATOM 662 C C . ILE A 1 87 ? 13.521 3.892 -6.580 1.00 98.31 87 ILE A C 1
ATOM 664 O O . ILE A 1 87 ? 14.469 4.263 -7.275 1.00 98.31 87 ILE A O 1
ATOM 668 N N . PRO A 1 88 ? 12.411 3.403 -7.169 1.00 98.19 88 PRO A N 1
ATOM 669 C CA . PRO A 1 88 ? 12.294 3.387 -8.624 1.00 98.19 88 PRO A CA 1
ATOM 670 C C . PRO A 1 88 ? 12.178 4.795 -9.230 1.00 98.19 88 PRO A C 1
ATOM 672 O O . PRO A 1 88 ? 12.665 4.992 -10.342 1.00 98.19 88 PRO A O 1
ATOM 675 N N . ILE A 1 89 ? 11.619 5.786 -8.524 1.00 98.50 89 ILE A N 1
ATOM 676 C CA . ILE A 1 89 ? 11.614 7.184 -8.992 1.00 98.50 89 ILE A CA 1
ATOM 677 C C . ILE A 1 89 ? 13.036 7.755 -9.048 1.00 98.50 89 ILE A C 1
ATOM 679 O O . ILE A 1 89 ? 13.424 8.314 -10.075 1.00 98.50 89 ILE A O 1
ATOM 683 N N . SER A 1 90 ? 13.840 7.589 -7.992 1.00 97.94 90 SER A N 1
ATOM 684 C CA . SER A 1 90 ? 15.222 8.098 -7.960 1.00 97.94 90 SER A CA 1
ATOM 685 C C . SER A 1 90 ? 16.106 7.442 -9.024 1.00 97.94 90 SER A C 1
ATOM 687 O O . SER A 1 90 ? 16.951 8.099 -9.630 1.00 97.94 90 SER A O 1
ATOM 689 N N . LYS A 1 91 ? 15.841 6.168 -9.335 1.00 97.94 91 LYS A N 1
ATOM 690 C CA . LYS A 1 91 ? 16.485 5.413 -10.420 1.00 97.94 91 LYS A CA 1
ATOM 691 C C . LYS A 1 91 ? 15.893 5.676 -11.811 1.00 97.94 91 LYS A C 1
ATOM 693 O O . LYS A 1 91 ? 16.270 4.987 -12.755 1.00 97.94 91 LYS A O 1
ATOM 698 N N . LYS A 1 92 ? 14.965 6.633 -11.958 1.00 98.31 92 LYS A N 1
ATOM 699 C CA . LYS A 1 92 ? 14.283 6.984 -13.223 1.00 98.31 92 LYS A CA 1
ATOM 700 C C . LYS A 1 92 ? 13.543 5.808 -13.891 1.00 98.31 92 LYS A C 1
ATOM 702 O O . LYS A 1 92 ? 13.305 5.818 -15.094 1.00 98.31 92 LYS A O 1
ATOM 707 N N . VAL A 1 93 ? 13.160 4.792 -13.117 1.00 98.38 93 VAL A N 1
ATOM 708 C CA . VAL A 1 93 ? 12.413 3.608 -13.581 1.00 98.38 93 VAL A CA 1
ATOM 709 C C . VAL A 1 93 ? 10.944 3.953 -13.835 1.00 98.38 93 VAL A C 1
ATOM 711 O O . VAL A 1 93 ? 10.340 3.431 -14.771 1.00 98.38 93 VAL A O 1
ATOM 714 N N . ILE A 1 94 ? 10.386 4.824 -12.995 1.00 98.50 94 ILE A N 1
ATOM 715 C CA . ILE A 1 94 ? 9.079 5.472 -13.144 1.00 98.50 94 ILE A CA 1
ATOM 716 C C . ILE A 1 94 ? 9.236 6.956 -12.787 1.00 98.50 94 ILE A C 1
ATOM 718 O O . ILE A 1 94 ? 10.234 7.354 -12.190 1.00 98.50 94 ILE A O 1
ATOM 722 N N . SER A 1 95 ? 8.250 7.785 -13.124 1.00 98.44 95 SER A N 1
ATOM 723 C CA . SER A 1 95 ? 8.194 9.181 -12.673 1.00 98.44 95 SER A CA 1
ATOM 724 C C . SER A 1 95 ? 7.116 9.366 -11.603 1.00 98.44 95 SER A C 1
ATOM 726 O O . SER A 1 95 ? 6.228 8.527 -11.461 1.00 98.44 95 SER A O 1
ATOM 728 N N . LYS A 1 96 ? 7.129 10.507 -10.898 1.00 98.12 96 LYS A N 1
ATOM 729 C CA . LYS A 1 96 ? 6.072 10.875 -9.932 1.00 98.12 96 LYS A CA 1
ATOM 730 C C . LYS A 1 96 ? 4.663 10.851 -10.548 1.00 98.12 96 LYS A C 1
ATOM 732 O O . LYS A 1 96 ? 3.697 10.571 -9.851 1.00 98.12 96 LYS A O 1
ATOM 737 N N . ARG A 1 97 ? 4.549 11.078 -11.865 1.00 97.88 97 ARG A N 1
ATOM 738 C CA . ARG A 1 97 ? 3.278 11.031 -12.611 1.00 97.88 97 ARG A CA 1
ATOM 739 C C . ARG A 1 97 ? 2.677 9.623 -12.707 1.00 97.88 97 ARG A C 1
ATOM 741 O O . ARG A 1 97 ? 1.537 9.491 -13.131 1.00 97.88 97 ARG A O 1
ATOM 748 N N . LYS A 1 98 ? 3.426 8.577 -12.333 1.00 98.25 98 LYS A N 1
ATOM 749 C CA . LYS A 1 98 ? 2.927 7.195 -12.269 1.00 98.25 98 LYS A CA 1
ATOM 750 C C . LYS A 1 98 ? 1.936 6.980 -11.118 1.00 98.25 98 LYS A C 1
ATOM 752 O O . LYS A 1 98 ? 1.147 6.041 -11.184 1.00 98.25 98 LYS A O 1
ATOM 757 N N . ILE A 1 99 ? 1.944 7.846 -10.100 1.00 98.69 99 ILE A N 1
ATOM 758 C CA . ILE A 1 99 ? 0.902 7.861 -9.069 1.00 98.69 99 ILE A CA 1
ATOM 759 C C . ILE A 1 99 ? -0.380 8.403 -9.704 1.00 98.69 99 ILE A C 1
ATOM 761 O O . ILE A 1 99 ? -0.461 9.580 -10.056 1.00 98.69 99 ILE A O 1
ATOM 765 N N . TYR A 1 100 ? -1.369 7.528 -9.866 1.00 98.75 100 TYR A N 1
ATOM 766 C CA . TYR A 1 100 ? -2.625 7.829 -10.544 1.00 98.75 100 TYR A CA 1
ATOM 767 C C . TYR A 1 100 ? -3.551 8.690 -9.675 1.00 98.75 100 TYR A C 1
ATOM 769 O O . TYR A 1 100 ? -4.058 9.713 -10.145 1.00 98.75 100 TYR A O 1
ATOM 777 N N . ALA A 1 101 ? -3.755 8.295 -8.416 1.00 98.75 101 ALA A N 1
ATOM 778 C CA . ALA A 1 101 ? -4.669 8.958 -7.489 1.00 98.75 101 ALA A CA 1
ATOM 779 C C . ALA A 1 101 ? -4.219 8.809 -6.028 1.00 98.75 101 ALA A C 1
ATOM 781 O O . ALA A 1 101 ? -3.485 7.886 -5.679 1.00 98.75 101 ALA A O 1
ATOM 782 N N . GLU A 1 102 ? -4.709 9.696 -5.176 1.00 98.75 102 GLU A N 1
ATOM 783 C CA . GLU A 1 102 ? -4.871 9.442 -3.749 1.00 98.75 102 GLU A CA 1
ATOM 784 C C . GLU A 1 102 ? -6.187 8.710 -3.492 1.00 98.75 102 GLU A C 1
ATOM 786 O O . GLU A 1 102 ? -7.175 8.905 -4.206 1.00 98.75 102 GLU A O 1
ATOM 791 N N . LEU A 1 103 ? -6.222 7.899 -2.437 1.00 98.56 103 LEU A N 1
ATOM 792 C CA . LEU A 1 103 ? -7.407 7.143 -2.045 1.00 98.56 103 LEU A CA 1
ATOM 793 C C . LEU A 1 103 ? -8.611 8.069 -1.819 1.00 98.56 103 LEU A C 1
ATOM 795 O O . LEU A 1 103 ? -9.716 7.761 -2.262 1.00 98.56 103 LEU A O 1
ATOM 799 N N . GLY A 1 104 ? -8.389 9.243 -1.218 1.00 98.06 104 GLY A N 1
ATOM 800 C CA . GLY A 1 104 ? -9.434 10.247 -1.010 1.00 98.06 104 GLY A CA 1
ATOM 801 C C . GLY A 1 104 ? -10.065 10.754 -2.312 1.00 98.06 104 GLY A C 1
ATOM 802 O O . GLY A 1 104 ? -11.268 10.994 -2.357 1.00 98.06 104 GLY A O 1
ATOM 803 N N . GLU A 1 105 ? -9.300 10.865 -3.402 1.00 98.81 105 GLU A N 1
ATOM 804 C CA . GLU A 1 105 ? -9.844 11.278 -4.704 1.00 98.81 105 GLU A CA 1
ATOM 805 C C . GLU A 1 105 ? -10.779 10.220 -5.297 1.00 98.81 105 GLU A C 1
ATOM 807 O O . GLU A 1 105 ? -11.746 10.573 -5.972 1.00 98.81 105 GLU A O 1
ATOM 812 N N . ILE A 1 106 ? -10.511 8.939 -5.036 1.00 98.69 106 ILE A N 1
ATOM 813 C CA . ILE A 1 106 ? -11.376 7.834 -5.463 1.00 98.69 106 ILE A CA 1
ATOM 814 C C . ILE A 1 106 ? -12.632 7.773 -4.596 1.00 98.69 106 ILE A C 1
ATOM 816 O O . ILE A 1 106 ? -13.735 7.717 -5.132 1.00 98.69 106 ILE A O 1
ATOM 820 N N . VAL A 1 107 ? -12.484 7.848 -3.270 1.00 98.38 107 VAL A N 1
ATOM 821 C CA . VAL A 1 107 ? -13.614 7.835 -2.321 1.00 98.38 107 VAL A CA 1
ATOM 822 C C . VAL A 1 107 ? -14.591 8.979 -2.603 1.00 98.38 107 VAL A C 1
ATOM 824 O O . VAL A 1 107 ? -15.801 8.789 -2.533 1.00 98.38 107 VAL A O 1
ATOM 827 N N . LEU A 1 108 ? -14.082 10.156 -2.978 1.00 98.44 108 LEU A N 1
ATOM 828 C CA . LEU A 1 108 ? -14.899 11.321 -3.334 1.00 98.44 108 LEU A CA 1
ATOM 829 C C . LEU A 1 108 ? -15.422 11.297 -4.784 1.00 98.44 108 LEU A C 1
ATOM 831 O O . LEU A 1 108 ? -16.004 12.283 -5.229 1.00 98.44 108 LEU A O 1
ATOM 835 N N . GLY A 1 109 ? -15.172 10.231 -5.552 1.00 98.19 109 GLY A N 1
ATOM 836 C CA . GLY A 1 109 ? -15.618 10.096 -6.945 1.00 98.19 109 GLY A CA 1
ATOM 837 C C . GLY A 1 109 ? -14.910 11.018 -7.949 1.00 98.19 109 GLY A C 1
ATOM 838 O O . GLY A 1 109 ? -15.319 11.098 -9.106 1.00 98.19 109 GLY A O 1
ATOM 839 N N . ARG A 1 110 ? -13.835 11.709 -7.547 1.00 98.62 110 ARG A N 1
ATOM 840 C CA . ARG A 1 110 ? -13.053 12.619 -8.411 1.00 98.62 110 ARG A CA 1
ATOM 841 C C . ARG A 1 110 ? -12.154 11.858 -9.388 1.00 98.62 110 ARG A C 1
ATOM 843 O O . ARG A 1 110 ? -11.805 12.369 -10.452 1.00 98.62 110 ARG A O 1
ATOM 850 N N . LYS A 1 111 ? -11.762 10.638 -9.022 1.00 98.69 111 LYS A N 1
ATOM 851 C CA . LYS A 1 111 ? -11.015 9.687 -9.852 1.00 98.69 111 LYS A CA 1
ATOM 852 C C . LYS A 1 111 ? -11.723 8.337 -9.826 1.00 98.69 111 LYS A C 1
ATOM 854 O O . LYS A 1 111 ? -12.292 7.951 -8.813 1.00 98.69 111 LYS A O 1
ATOM 859 N N . LYS A 1 112 ? -11.667 7.603 -10.937 1.00 98.56 112 L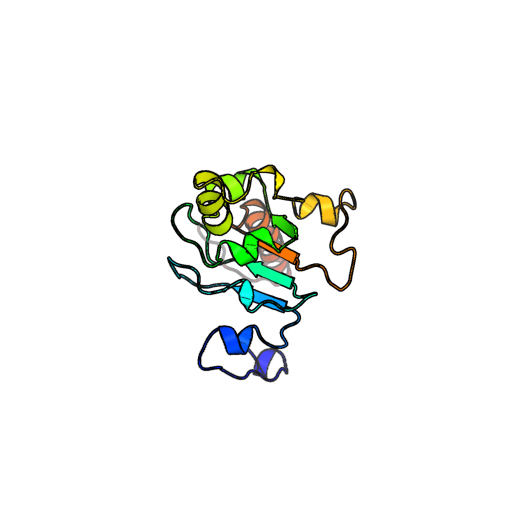YS A N 1
ATOM 860 C CA . LYS A 1 112 ? -12.186 6.230 -10.989 1.00 98.56 112 LYS A CA 1
ATOM 861 C C . LYS A 1 112 ? -11.191 5.278 -10.325 1.00 98.56 112 LYS A C 1
ATOM 863 O O . LYS A 1 112 ? -9.987 5.492 -10.424 1.00 98.56 112 LYS A O 1
ATOM 868 N N . GLY A 1 113 ? -11.688 4.221 -9.689 1.00 98.19 113 GLY A N 1
ATOM 869 C CA . GLY A 1 113 ? -10.856 3.108 -9.228 1.00 98.19 113 GLY A CA 1
ATOM 870 C C . GLY A 1 113 ? -10.406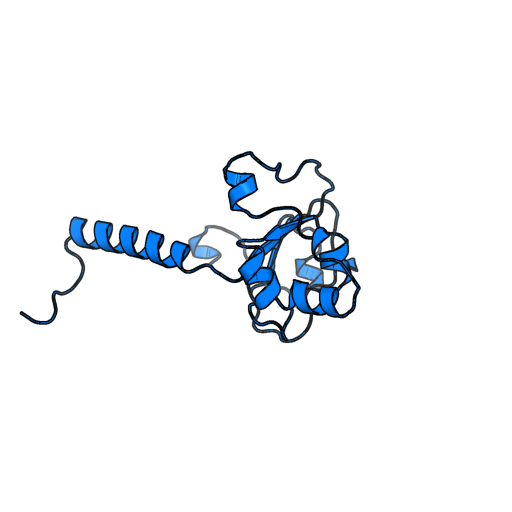 2.221 -10.393 1.00 98.19 113 GLY A C 1
ATOM 871 O O . GLY A 1 113 ? -9.847 2.700 -11.385 1.00 98.19 113 GLY A O 1
ATOM 872 N N . ARG A 1 114 ? -10.671 0.920 -10.282 1.00 98.44 114 ARG A N 1
ATOM 873 C CA . ARG A 1 114 ? -10.576 -0.026 -11.401 1.00 98.44 114 ARG A CA 1
ATOM 874 C C . ARG A 1 114 ? -11.562 0.362 -12.511 1.00 98.44 114 ARG A C 1
ATOM 876 O O . ARG A 1 114 ? -12.689 0.751 -12.209 1.00 98.44 114 ARG A O 1
ATOM 883 N N . VAL A 1 115 ? -11.136 0.296 -13.773 1.00 97.88 115 VAL A N 1
ATOM 884 C CA . VAL A 1 115 ? -11.999 0.574 -14.943 1.00 97.88 115 VAL A CA 1
ATOM 885 C C . VAL A 1 115 ? -12.044 -0.553 -15.975 1.00 97.88 115 VAL A C 1
ATOM 887 O O . VAL A 1 115 ? -12.857 -0.475 -16.892 1.00 97.88 115 VAL A O 1
ATOM 890 N N . SER A 1 116 ? -11.214 -1.586 -15.828 1.00 98.06 116 SER A N 1
ATOM 891 C CA . SER A 1 116 ? -11.321 -2.841 -16.576 1.00 98.06 116 SER A CA 1
ATOM 892 C C . SER A 1 116 ? -10.924 -4.026 -15.696 1.00 98.06 116 SER A C 1
ATOM 894 O O . SER A 1 116 ? -10.196 -3.861 -14.709 1.00 98.06 116 SER A O 1
ATOM 896 N N . GLU A 1 117 ? -11.395 -5.217 -16.063 1.00 97.69 117 GLU A N 1
ATOM 897 C CA . GLU A 1 117 ? -11.059 -6.453 -15.353 1.00 97.69 117 GLU A CA 1
ATOM 898 C C . GLU A 1 117 ? -9.558 -6.738 -15.421 1.00 97.69 117 GLU A C 1
ATOM 900 O O . GLU A 1 117 ? -8.982 -7.087 -14.405 1.00 97.69 117 GLU A O 1
ATOM 905 N N . ASP A 1 118 ? -8.889 -6.425 -16.533 1.00 97.88 118 ASP A N 1
ATOM 906 C CA . ASP A 1 118 ? -7.471 -6.764 -16.716 1.00 97.88 118 ASP A CA 1
ATOM 907 C C . ASP A 1 118 ? -6.494 -5.834 -15.962 1.00 97.88 118 ASP A C 1
ATOM 909 O O . ASP A 1 118 ? -5.301 -6.129 -15.845 1.00 97.88 118 ASP A O 1
ATOM 913 N N . GLU A 1 119 ? -6.960 -4.692 -15.427 1.00 98.31 119 GLU A N 1
ATOM 914 C CA . GLU A 1 119 ? -6.087 -3.723 -14.749 1.00 98.31 119 GLU A CA 1
ATOM 915 C C . GLU A 1 119 ? -5.392 -4.354 -13.530 1.00 98.31 119 GLU A C 1
ATOM 917 O O . GLU A 1 119 ? -6.022 -4.759 -12.558 1.00 98.31 119 GLU A O 1
ATOM 922 N N . ILE A 1 120 ? -4.063 -4.340 -13.490 1.00 98.69 120 ILE A N 1
ATOM 923 C CA . ILE A 1 120 ? -3.357 -4.586 -12.229 1.00 98.69 120 ILE A CA 1
ATOM 924 C C . ILE A 1 120 ? -3.447 -3.303 -11.403 1.00 98.69 120 ILE A C 1
ATOM 926 O O . ILE A 1 120 ? -3.017 -2.237 -11.853 1.00 98.69 120 ILE A O 1
ATOM 930 N N . THR A 1 121 ? -3.985 -3.373 -10.189 1.00 98.88 121 THR A N 1
ATOM 931 C CA . THR A 1 121 ? -4.126 -2.197 -9.313 1.00 98.88 121 THR A CA 1
ATOM 932 C C . THR A 1 121 ? -3.245 -2.332 -8.081 1.00 98.88 121 THR A C 1
ATOM 934 O O . THR A 1 121 ? -3.061 -3.422 -7.556 1.00 98.88 121 THR A O 1
ATOM 937 N N . LEU A 1 122 ? -2.673 -1.221 -7.621 1.00 98.81 122 LEU A N 1
ATOM 938 C CA . LEU A 1 122 ? -1.813 -1.175 -6.441 1.00 98.81 122 LEU A CA 1
ATOM 939 C C . LEU A 1 122 ? -2.278 -0.046 -5.532 1.00 98.81 122 LEU A C 1
ATOM 941 O O . LEU A 1 122 ? -2.197 1.115 -5.924 1.00 98.81 122 LEU A O 1
ATOM 945 N N . PHE A 1 123 ? -2.693 -0.376 -4.315 1.00 98.88 123 PHE A N 1
ATOM 946 C CA . PHE A 1 123 ? -2.761 0.573 -3.218 1.00 98.88 123 PHE A CA 1
ATOM 947 C C . PHE A 1 123 ? -1.466 0.504 -2.405 1.00 98.88 123 PHE A C 1
ATOM 949 O O . PHE A 1 123 ? -1.112 -0.542 -1.860 1.00 98.88 123 PHE A O 1
ATOM 956 N N . LYS A 1 124 ? -0.738 1.621 -2.341 1.00 98.56 124 LYS A N 1
ATOM 957 C CA . LYS A 1 124 ? 0.450 1.769 -1.501 1.00 98.56 124 LYS A CA 1
ATOM 958 C C . LYS A 1 124 ? 0.116 2.648 -0.302 1.00 98.56 124 LYS A C 1
ATOM 960 O O . LYS A 1 124 ? -0.215 3.817 -0.482 1.00 98.56 124 LYS A O 1
ATOM 965 N N . SER A 1 125 ? 0.261 2.094 0.898 1.00 97.94 125 SER A N 1
ATOM 966 C CA . SER A 1 125 ? 0.056 2.822 2.150 1.00 97.94 125 SER A CA 1
ATOM 967 C C . SER A 1 125 ? 1.353 2.958 2.941 1.00 97.94 125 SER A C 1
ATOM 969 O O . SER A 1 125 ? 2.198 2.059 2.923 1.00 97.94 125 SER A O 1
ATOM 971 N N . VAL A 1 126 ? 1.497 4.099 3.610 1.00 96.56 126 VAL A N 1
ATOM 972 C CA . VAL A 1 126 ? 2.511 4.383 4.636 1.00 96.56 126 VAL A CA 1
ATOM 973 C C . VAL A 1 126 ? 1.882 4.741 5.989 1.00 96.56 126 VAL A C 1
ATOM 975 O O . VAL A 1 126 ? 2.568 4.685 7.002 1.00 96.56 126 VAL A O 1
ATOM 978 N N . GLY A 1 127 ? 0.572 5.017 6.017 1.00 94.75 127 GLY A N 1
ATOM 979 C CA . GLY A 1 127 ? -0.176 5.375 7.220 1.00 94.75 127 GLY A CA 1
ATOM 980 C C . GLY A 1 127 ? -0.221 6.886 7.427 1.00 94.75 127 GLY A C 1
ATOM 981 O O . GLY A 1 127 ? 0.761 7.590 7.205 1.00 94.75 127 GLY A O 1
ATOM 982 N N . LEU A 1 128 ? -1.384 7.406 7.825 1.00 96.56 128 LEU A N 1
ATOM 983 C CA . LEU A 1 128 ? -1.606 8.840 8.010 1.00 96.56 128 LEU A CA 1
ATOM 984 C C . LEU A 1 128 ? -2.202 9.108 9.389 1.00 96.56 128 LEU A C 1
ATOM 986 O O . LEU A 1 128 ? -3.233 8.542 9.733 1.00 96.56 128 LEU A O 1
ATOM 990 N N . ALA A 1 129 ? -1.624 10.055 10.130 1.00 96.19 129 ALA A N 1
ATOM 991 C CA . ALA A 1 129 ? -1.993 10.335 11.523 1.00 96.19 129 ALA A CA 1
ATOM 992 C C . ALA A 1 129 ? -3.490 10.636 11.747 1.00 96.19 129 ALA A C 1
ATOM 994 O O . ALA A 1 129 ? -4.033 10.391 12.824 1.00 96.19 129 ALA A O 1
ATOM 995 N N . PHE A 1 130 ? -4.196 11.163 10.739 1.00 95.94 130 PHE A N 1
ATOM 996 C CA . PHE A 1 130 ? -5.636 11.400 10.868 1.00 95.94 130 PHE A CA 1
ATOM 997 C C . PHE A 1 130 ? -6.436 10.091 10.982 1.00 95.94 130 PHE A C 1
ATOM 999 O O . PHE A 1 130 ? -7.495 10.086 11.606 1.00 95.94 130 PHE A O 1
ATOM 1006 N N . GLN A 1 131 ? -5.948 8.993 10.393 1.00 96.94 131 GLN A N 1
ATOM 1007 C CA . GLN A 1 131 ? -6.577 7.675 10.484 1.00 96.94 131 GLN A CA 1
ATOM 1008 C C . GLN A 1 131 ? -6.587 7.215 11.947 1.00 96.94 131 GLN A C 1
ATOM 1010 O O . GLN A 1 131 ? -7.634 6.809 12.453 1.00 96.94 131 GLN A O 1
ATOM 1015 N N . ASP A 1 132 ? -5.467 7.399 12.651 1.00 97.50 132 ASP A N 1
ATOM 1016 C CA . ASP A 1 132 ? -5.347 7.108 14.081 1.00 97.50 132 ASP A CA 1
ATOM 1017 C C . ASP A 1 132 ? -6.270 7.998 14.915 1.00 97.50 132 ASP A C 1
ATOM 1019 O O . ASP A 1 132 ? -7.000 7.502 15.771 1.00 97.50 132 ASP A O 1
ATOM 1023 N N . ALA A 1 133 ? -6.302 9.306 14.638 1.00 98.38 133 ALA A N 1
ATOM 1024 C CA . ALA A 1 133 ? -7.146 10.251 15.371 1.00 98.38 133 ALA A CA 1
ATOM 1025 C C . ALA A 1 133 ? -8.645 9.916 15.254 1.00 98.38 133 ALA A C 1
ATOM 1027 O O . ALA A 1 133 ? -9.381 9.971 16.245 1.00 98.38 133 ALA A O 1
ATOM 1028 N N . VAL A 1 134 ? -9.104 9.532 14.057 1.00 98.06 134 VAL A N 1
ATOM 1029 C CA . VAL A 1 134 ? -10.497 9.124 13.822 1.00 98.06 134 VAL A CA 1
ATOM 1030 C C . VAL A 1 134 ? -10.822 7.839 14.582 1.00 98.06 134 VAL A C 1
ATOM 1032 O O . VAL A 1 134 ? -11.836 7.784 15.281 1.00 98.06 134 VAL A O 1
ATOM 1035 N N . VAL A 1 135 ? -9.961 6.820 14.501 1.00 98.19 135 VAL A N 1
ATOM 1036 C CA . VAL A 1 135 ? -10.170 5.553 15.219 1.00 98.19 135 VAL A CA 1
ATOM 1037 C C . VAL A 1 135 ? -10.132 5.769 16.733 1.00 98.19 135 VAL A C 1
ATOM 1039 O O . VAL A 1 135 ? -11.008 5.265 17.435 1.00 98.19 135 VAL A O 1
ATOM 1042 N N . ALA A 1 136 ? -9.190 6.566 17.238 1.00 98.44 136 ALA A N 1
ATOM 1043 C CA . ALA A 1 136 ? -9.072 6.894 18.656 1.00 98.44 136 ALA A CA 1
ATOM 1044 C C . ALA A 1 136 ? -10.349 7.549 19.193 1.00 98.44 136 ALA A C 1
ATOM 1046 O O . ALA A 1 136 ? -10.855 7.138 20.238 1.00 98.44 136 ALA A O 1
ATOM 1047 N N . LYS A 1 137 ? -10.927 8.505 18.453 1.00 98.38 137 LYS A N 1
ATOM 1048 C CA . LYS A 1 137 ? -12.208 9.122 18.817 1.00 98.38 137 LYS A CA 1
ATOM 1049 C C . LYS A 1 137 ? -13.336 8.089 18.893 1.00 98.38 137 LYS A C 1
ATOM 1051 O O . LYS A 1 137 ? -14.056 8.055 19.887 1.00 98.38 137 LYS A O 1
ATOM 1056 N N . ILE A 1 138 ? -13.462 7.222 17.885 1.00 98.44 138 ILE A N 1
ATOM 1057 C CA . ILE A 1 138 ? -14.501 6.178 17.850 1.00 98.44 138 ILE A CA 1
ATOM 1058 C C . ILE A 1 138 ? -14.353 5.216 19.036 1.00 98.44 138 ILE A C 1
ATOM 1060 O O . ILE A 1 138 ? -15.342 4.867 19.685 1.00 98.44 138 ILE A O 1
ATOM 1064 N N . VAL A 1 139 ? -13.127 4.773 19.324 1.00 98.38 139 VAL A N 1
ATOM 1065 C CA . VAL A 1 139 ? -12.838 3.881 20.456 1.00 98.38 139 VAL A CA 1
ATOM 1066 C C . VAL A 1 139 ? -13.160 4.572 21.778 1.00 98.38 139 VAL A C 1
ATOM 1068 O O . VAL A 1 139 ? -13.829 3.976 22.619 1.00 98.38 139 VAL A O 1
ATOM 1071 N N . TYR A 1 140 ? -12.761 5.834 21.942 1.00 98.25 140 TYR A N 1
ATOM 1072 C CA . TYR A 1 140 ? -13.043 6.626 23.137 1.00 98.25 140 TYR A CA 1
ATOM 1073 C C . TYR A 1 140 ? -14.549 6.796 23.385 1.00 98.25 140 TYR A C 1
ATOM 1075 O O . TYR A 1 140 ? -15.035 6.534 24.486 1.00 98.25 140 TYR A O 1
ATOM 1083 N N . GLU A 1 141 ? -15.316 7.169 22.360 1.00 98.25 141 GLU A N 1
ATOM 1084 C CA . GLU A 1 141 ? -16.772 7.315 22.463 1.00 98.25 141 GLU A CA 1
ATOM 1085 C C . GLU A 1 141 ? -17.453 5.985 22.818 1.00 98.25 141 GLU A C 1
ATOM 1087 O O . GLU A 1 141 ? -18.345 5.943 23.672 1.00 98.25 141 GLU A O 1
ATOM 1092 N N . LYS A 1 142 ? -16.996 4.873 22.226 1.00 98.38 142 LYS A N 1
ATOM 1093 C CA . LYS A 1 142 ? -17.474 3.530 22.578 1.00 98.38 142 LYS A CA 1
ATOM 1094 C C . LYS A 1 142 ? -17.121 3.154 24.013 1.00 98.38 142 LYS A C 1
ATOM 1096 O O . LYS A 1 142 ? -17.982 2.600 24.693 1.00 98.38 142 LYS A O 1
ATOM 1101 N N . ALA A 1 143 ? -15.911 3.458 24.476 1.00 98.44 143 ALA A N 1
ATOM 1102 C CA . ALA A 1 143 ? -15.486 3.176 25.841 1.00 98.44 143 ALA A CA 1
ATOM 1103 C C . ALA A 1 143 ? -16.371 3.916 26.852 1.00 98.44 143 ALA A C 1
ATOM 1105 O O . ALA A 1 143 ? -16.938 3.278 27.737 1.00 98.44 143 ALA A O 1
ATOM 1106 N N . LYS A 1 144 ? -16.620 5.218 26.636 1.00 97.56 144 LYS A N 1
ATOM 1107 C CA . LYS A 1 144 ? -17.558 5.997 27.461 1.00 97.56 144 LYS A CA 1
ATOM 1108 C C . LYS A 1 144 ? -18.957 5.390 27.485 1.00 97.56 144 LYS A C 1
ATOM 1110 O O . LYS A 1 144 ? -19.540 5.255 28.554 1.00 97.56 144 LYS A O 1
ATOM 1115 N N . LYS A 1 145 ? -19.493 5.002 26.321 1.00 98.25 145 LYS A N 1
ATOM 1116 C CA . LYS A 1 145 ? -20.840 4.415 26.217 1.00 98.25 145 LYS A CA 1
ATOM 1117 C C . LYS A 1 145 ? -20.976 3.090 26.978 1.00 98.25 145 LYS A C 1
ATOM 1119 O O . LYS A 1 145 ? -22.053 2.804 27.486 1.00 98.25 145 LYS A O 1
ATOM 1124 N N . HIS A 1 146 ? -19.912 2.290 27.042 1.00 98.19 146 HIS A N 1
ATOM 1125 C CA . HIS A 1 146 ? -19.920 0.975 27.693 1.00 98.19 146 HIS A CA 1
ATOM 1126 C C . HIS A 1 146 ? -19.339 0.995 29.114 1.00 98.19 146 HIS A C 1
ATOM 1128 O O . HIS A 1 146 ? -19.169 -0.068 29.702 1.00 98.19 146 HIS A O 1
ATOM 1134 N N . GLY A 1 147 ? -19.014 2.172 29.664 1.00 97.12 147 GLY A N 1
ATOM 1135 C CA . GLY A 1 147 ? -18.394 2.281 30.988 1.00 97.12 147 GLY A CA 1
ATOM 1136 C C . GLY A 1 147 ? -17.023 1.599 31.078 1.00 97.12 147 GLY A C 1
ATOM 1137 O O . GLY A 1 147 ? -16.675 1.060 32.122 1.00 97.12 147 GLY A O 1
ATOM 1138 N N . LEU A 1 148 ? -16.265 1.572 29.978 1.00 97.88 148 LEU A N 1
ATOM 1139 C CA . LEU A 1 148 ? -14.932 0.970 29.910 1.00 97.88 148 LEU A CA 1
ATOM 1140 C C . LEU A 1 148 ? -13.839 2.026 30.124 1.00 97.88 148 LEU A C 1
ATOM 1142 O O . LEU A 1 148 ? -13.970 3.166 29.677 1.00 97.88 148 LEU A O 1
ATOM 1146 N N . GLY A 1 149 ? -12.722 1.608 30.722 1.00 96.12 149 GLY A N 1
ATOM 1147 C CA . GLY A 1 149 ? -11.559 2.455 31.008 1.00 96.12 149 GLY A CA 1
ATOM 1148 C C . GLY A 1 149 ? -11.425 2.811 32.490 1.00 96.12 149 GLY A C 1
ATOM 1149 O O . GLY A 1 149 ? -12.256 2.432 33.310 1.00 96.12 149 GLY A O 1
ATOM 1150 N N . VAL A 1 150 ? -10.348 3.519 32.834 1.00 96.31 150 VAL A N 1
ATOM 1151 C CA . VAL A 1 150 ? -10.045 3.975 34.200 1.00 96.31 150 VAL A CA 1
ATOM 1152 C C . VAL A 1 150 ? -9.670 5.452 34.138 1.00 96.31 150 VAL A C 1
ATOM 1154 O O . VAL A 1 150 ? -8.832 5.841 33.325 1.00 96.31 150 VAL A O 1
ATOM 1157 N N . GLU A 1 151 ? -10.287 6.278 34.982 1.00 94.06 151 GLU A N 1
ATOM 1158 C CA . GLU A 1 151 ? -9.855 7.665 35.180 1.00 94.06 151 GLU A CA 1
ATOM 1159 C C . GLU A 1 151 ? -8.576 7.680 36.022 1.00 94.06 151 GLU A C 1
ATOM 1161 O O . GLU A 1 151 ? -8.514 7.052 37.078 1.00 94.06 151 GLU A O 1
ATOM 1166 N N . VAL A 1 152 ? -7.555 8.402 35.565 1.00 93.75 152 VAL A N 1
ATOM 1167 C CA . VAL A 1 152 ? -6.268 8.513 36.260 1.00 93.75 152 VAL A CA 1
ATOM 1168 C C . VAL A 1 152 ? -6.060 9.972 36.659 1.00 93.75 152 VAL A C 1
ATOM 1170 O O . VAL A 1 152 ? -6.203 10.853 35.814 1.00 93.75 152 VAL A O 1
ATOM 1173 N N . GLY A 1 153 ? -5.712 10.227 37.925 1.00 79.56 153 GLY A N 1
ATOM 1174 C CA . GLY A 1 153 ? -5.354 11.566 38.416 1.00 79.56 153 GLY A CA 1
ATOM 1175 C C . GLY A 1 153 ? -6.508 12.421 38.952 1.00 79.56 153 GLY A C 1
ATOM 1176 O O . GLY A 1 153 ? -6.487 13.633 38.751 1.00 79.56 153 GLY A O 1
ATOM 1177 N N . LYS A 1 154 ? -7.496 11.810 39.618 1.00 55.88 154 LYS A N 1
ATOM 1178 C CA . LYS A 1 154 ? -8.314 12.557 40.589 1.00 55.88 154 LYS A CA 1
ATOM 1179 C C . LYS A 1 154 ? -7.506 12.871 41.839 1.00 55.88 154 LYS A C 1
ATOM 1181 O O . LYS A 1 154 ? -6.723 11.983 42.246 1.00 55.88 154 LYS A O 1
#

pLDDT: mean 96.16, std 5.25, range [55.88, 98.88]

Foldseek 3Di:
DCVVVVHDDDDDDAVLVVQPPALEEEAQDCAQEARDDLVSHFFNHEYEYENQFALRGAHHDLNLLVQAQEEEQDLVSCCHGRVNPVVCCVVVSDHSPSHNYYPVCCVVVVDPADDDSRHYYYYYYNDDVVVVVVVVVVVVVVCVVVVHDDDPDD

Secondary structure (DSSP, 8-state):
-HHHHT------SSHHHHHTT-SEEEE----SS--B-TTSPPTT-EEEE-S--STT--SB-HHHHHHSEEEES-HHHHHHH-HHHHHHHHTTSS-GGGEEEEHHHHHTTSS-S--STT--EEEE----HHHHHHHHHHHHHHHHHTT-S-----

Sequence (154 aa):
MGKSLGLEVFPVENPRLTVKNSDILITATNSKKPVLDGRWLEEGVHINSIGAHTPTTRELDNFTVKKAKIVVDSREAALKEAGDLVIPISKKVISKRKIYAELGEIVLGRKKGRVSEDEITLFKSVGLAFQDAVVAKIVYEKAKKHGLGVEVGK

Radius of gyration: 18.36 Å; chains: 1; bounding box: 37×36×57 Å